Protein AF-A0A370TU52-F1 (afdb_monomer)

Mean predicted aligned error: 10.93 Å

Secondary structure (DSSP, 8-state):
-HHHHHHHHT-SS---HHHHHHHHHHHHHHHHHHHHHHHHH-GGG--HHHHHHHHHHHHHHHHHHHHHHHHHHTT--TT-HHHHHH-TTTTTSS-HHHHHHHHHHHHHHHHHHHHHHHHHHHHHHHHHHHHHT--S------------

Foldseek 3Di:
DVLLVVLVVQFDPDADVLSVLLVVLVVLLVVLVVLVVVCVVDVVSCPLVVNLVSLVVSLVSLVVSLVSLCVQLVPDQLVDVVVQCVRPNQVRGPRSSSSSVSSVVSSVVSVVSNVVSVVVNVVSVVVVVCVVVPPDDPPPDDDDDDDD

pLDDT: mean 76.57, std 12.9, range [44.34, 92.62]

Solvent-accessible surface area (backbone atoms only — not comparable to full-atom values): 8336 Å² total; per-residue (Å²): 120,67,54,62,54,50,50,60,69,50,49,80,55,79,85,54,69,71,58,56,50,39,48,51,36,49,54,50,41,51,54,45,49,55,50,54,54,48,29,72,78,35,70,92,70,52,50,67,70,60,52,40,51,44,32,49,51,39,26,54,40,25,44,54,37,25,50,54,46,46,70,75,56,66,86,61,71,57,81,45,64,70,58,32,62,75,32,82,84,25,52,27,34,95,54,28,48,61,45,41,50,42,52,52,51,49,33,54,52,28,50,53,50,23,54,51,27,51,52,50,36,50,52,43,53,52,52,52,51,50,53,74,77,45,89,68,68,97,65,77,83,75,86,79,84,78,90,128

Nearest PDB structures (foldseek):
  9had-assembly1_A  TM=4.637E-01  e=6.213E+00  Dermatophagoides farinae

Structure (mmCIF, N/CA/C/O backbone):
data_AF-A0A370TU52-F1
#
_entry.id   AF-A0A370TU52-F1
#
loop_
_atom_site.group_PDB
_atom_site.id
_atom_site.type_symbol
_atom_site.label_atom_id
_atom_site.label_alt_id
_atom_site.label_comp_id
_atom_site.label_asym_id
_atom_site.label_entity_id
_atom_site.label_seq_id
_atom_site.pdbx_PDB_ins_code
_atom_site.Cartn_x
_atom_site.Cartn_y
_atom_site.Cartn_z
_atom_site.occupancy
_atom_site.B_iso_or_equiv
_atom_site.auth_seq_id
_atom_site.auth_comp_id
_atom_site.auth_asym_id
_atom_site.auth_atom_id
_atom_site.pdbx_PDB_model_num
ATOM 1 N N . MET A 1 1 ? 8.821 2.831 4.107 1.00 61.06 1 MET A N 1
ATOM 2 C CA . MET A 1 1 ? 8.754 2.668 2.636 1.00 61.06 1 MET A CA 1
ATOM 3 C C . MET A 1 1 ? 9.633 3.694 1.903 1.00 61.06 1 MET A C 1
ATOM 5 O O . MET A 1 1 ? 9.201 4.277 0.921 1.00 61.06 1 MET A O 1
ATOM 9 N N . ALA A 1 2 ? 10.884 3.907 2.334 1.00 72.69 2 ALA A N 1
ATOM 10 C CA . ALA A 1 2 ? 11.807 4.801 1.617 1.00 72.69 2 ALA A CA 1
ATOM 11 C C . ALA A 1 2 ? 12.309 4.179 0.298 1.00 72.69 2 ALA A C 1
ATOM 13 O O . ALA A 1 2 ? 12.560 4.887 -0.671 1.00 72.69 2 ALA A O 1
ATOM 14 N N . LEU A 1 3 ? 12.365 2.842 0.236 1.00 75.00 3 LEU A N 1
ATOM 15 C CA . LEU A 1 3 ? 12.833 2.103 -0.937 1.00 75.00 3 LEU A CA 1
ATOM 16 C C . LEU A 1 3 ? 11.949 2.323 -2.173 1.00 75.00 3 LEU A C 1
ATOM 18 O O . LEU A 1 3 ? 12.474 2.497 -3.261 1.00 75.00 3 LEU A O 1
ATOM 22 N N . VAL A 1 4 ? 10.619 2.390 -2.024 1.00 77.00 4 VAL A N 1
ATOM 23 C CA . VAL A 1 4 ? 9.702 2.629 -3.160 1.00 77.00 4 VAL A CA 1
ATOM 24 C C . VAL A 1 4 ? 9.900 4.034 -3.749 1.00 77.00 4 VAL A C 1
ATOM 26 O O . VAL A 1 4 ? 9.833 4.209 -4.962 1.00 77.00 4 VAL A O 1
ATOM 29 N N . GLY A 1 5 ? 10.203 5.025 -2.903 1.00 72.00 5 GLY A N 1
ATOM 30 C CA . GLY A 1 5 ? 10.557 6.377 -3.344 1.00 72.00 5 GLY A CA 1
ATOM 31 C C . GLY A 1 5 ? 11.915 6.431 -4.048 1.00 72.00 5 GLY A C 1
ATOM 32 O O . GLY A 1 5 ? 12.037 7.094 -5.073 1.00 72.00 5 GLY A O 1
ATOM 33 N N . ASN A 1 6 ? 12.903 5.678 -3.554 1.00 79.12 6 ASN A N 1
ATOM 34 C CA . ASN A 1 6 ? 14.220 5.575 -4.186 1.00 79.12 6 ASN A CA 1
ATOM 35 C C . ASN A 1 6 ? 14.140 4.917 -5.572 1.00 79.12 6 ASN A C 1
ATOM 37 O O . ASN A 1 6 ? 14.722 5.403 -6.537 1.00 79.12 6 ASN A O 1
ATOM 41 N N . VAL A 1 7 ? 13.316 3.873 -5.687 1.00 74.94 7 VAL A N 1
ATOM 42 C CA . VAL A 1 7 ? 12.958 3.246 -6.960 1.00 74.94 7 VAL A CA 1
ATOM 43 C C . VAL A 1 7 ? 12.373 4.312 -7.899 1.00 74.94 7 VAL A C 1
ATOM 45 O O . VAL A 1 7 ? 12.869 4.493 -8.998 1.00 74.94 7 VAL A O 1
ATOM 48 N N . ILE A 1 8 ? 11.392 5.112 -7.488 1.00 74.88 8 ILE A N 1
ATOM 49 C CA . ILE A 1 8 ? 10.828 6.164 -8.359 1.00 74.88 8 ILE A CA 1
ATOM 50 C C . ILE A 1 8 ? 11.856 7.229 -8.780 1.00 74.88 8 ILE A C 1
ATOM 52 O O . ILE A 1 8 ? 11.796 7.682 -9.922 1.00 74.88 8 ILE A O 1
ATOM 56 N N . ALA A 1 9 ? 12.786 7.602 -7.898 1.00 75.88 9 ALA A N 1
ATOM 57 C CA . ALA A 1 9 ? 13.838 8.579 -8.190 1.00 75.88 9 ALA A CA 1
ATOM 58 C C . ALA A 1 9 ? 14.870 8.057 -9.205 1.00 75.88 9 ALA A C 1
ATOM 60 O O . ALA A 1 9 ? 15.294 8.801 -10.084 1.00 75.88 9 ALA A O 1
ATOM 61 N N . ASP A 1 10 ? 15.204 6.765 -9.149 1.00 71.88 10 ASP A N 1
ATOM 62 C CA . ASP A 1 10 ? 16.119 6.106 -10.091 1.00 71.88 10 ASP A CA 1
ATOM 63 C C . ASP A 1 10 ? 15.453 5.818 -11.464 1.00 71.88 10 ASP A C 1
ATOM 65 O O . ASP A 1 10 ? 15.959 4.995 -12.236 1.00 71.88 10 ASP A O 1
ATOM 69 N N . ALA A 1 11 ? 14.264 6.374 -11.764 1.00 70.44 11 ALA A N 1
ATOM 70 C CA . ALA A 1 11 ? 13.468 6.055 -12.958 1.00 70.44 11 ALA A CA 1
ATOM 71 C C . ALA A 1 11 ? 13.709 7.013 -14.120 1.00 70.44 11 ALA A C 1
ATOM 73 O O . ALA A 1 11 ? 13.423 8.200 -14.021 1.00 70.44 11 ALA A O 1
ATOM 74 N N . PHE A 1 12 ? 14.168 6.467 -15.249 1.00 61.78 12 PHE A N 1
ATOM 75 C CA . PHE A 1 12 ? 14.479 7.253 -16.448 1.00 61.78 12 PHE A CA 1
ATOM 76 C C . PHE A 1 12 ? 13.392 7.157 -17.533 1.00 61.78 12 PHE A C 1
ATOM 78 O O . PHE A 1 12 ? 13.177 8.093 -18.295 1.00 61.78 12 PHE A O 1
ATOM 85 N N . SER A 1 13 ? 12.662 6.040 -17.580 1.00 56.47 13 SER A N 1
ATOM 86 C CA . SER A 1 13 ? 11.549 5.796 -18.504 1.00 56.47 13 SER A CA 1
ATOM 87 C C . SER A 1 13 ? 10.306 5.473 -17.686 1.00 56.47 13 SER A C 1
ATOM 89 O O . SER A 1 13 ? 10.208 4.346 -17.219 1.00 56.47 13 SER A O 1
ATOM 91 N N . GLY A 1 14 ? 9.412 6.458 -17.513 1.00 58.34 14 GLY A N 1
ATOM 92 C CA . GLY A 1 14 ? 8.025 6.354 -17.019 1.00 58.34 14 GLY A CA 1
ATOM 93 C C . GLY A 1 14 ? 7.700 5.253 -15.994 1.00 58.34 14 GLY A C 1
ATOM 94 O O . GLY A 1 14 ? 7.762 4.065 -16.286 1.00 58.34 14 GLY A O 1
ATOM 95 N N . ASN A 1 15 ? 7.229 5.618 -14.799 1.00 66.06 15 ASN A N 1
ATOM 96 C CA . ASN A 1 15 ? 6.938 4.609 -13.779 1.00 66.06 15 ASN A CA 1
ATOM 97 C C . ASN A 1 15 ? 5.684 3.770 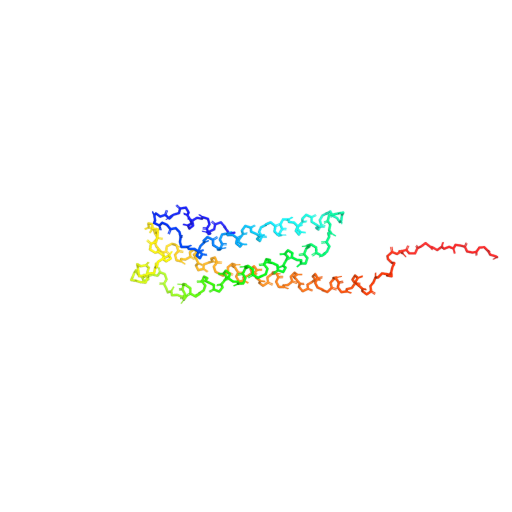-14.101 1.00 66.06 15 ASN A C 1
ATOM 99 O O . ASN A 1 15 ? 4.611 4.338 -14.332 1.00 66.06 15 ASN A O 1
ATOM 103 N N . PRO A 1 16 ? 5.769 2.425 -14.059 1.00 73.50 16 PRO A N 1
ATOM 104 C CA . PRO A 1 16 ? 4.610 1.562 -14.237 1.00 73.50 16 PRO A CA 1
ATOM 105 C C . PRO A 1 16 ? 3.559 1.836 -13.154 1.00 73.50 16 PRO A C 1
ATOM 107 O O . PRO A 1 16 ? 3.887 2.037 -11.983 1.00 73.50 16 PRO A O 1
ATOM 110 N N . ALA A 1 17 ? 2.279 1.774 -13.533 1.00 78.94 17 ALA A N 1
ATOM 111 C CA . ALA A 1 17 ? 1.147 2.073 -12.649 1.00 78.94 17 ALA A CA 1
ATOM 112 C C . ALA A 1 17 ? 1.164 1.272 -11.330 1.00 78.94 17 ALA A C 1
ATOM 114 O O . ALA A 1 17 ? 0.725 1.767 -10.296 1.00 78.94 17 ALA A O 1
ATOM 115 N N . SER A 1 18 ? 1.735 0.063 -11.345 1.00 82.00 18 SER A N 1
ATOM 116 C CA . SER A 1 18 ? 1.936 -0.769 -10.154 1.00 82.00 18 SER A CA 1
ATOM 117 C C . SER A 1 18 ? 2.816 -0.102 -9.087 1.00 82.00 18 SER A C 1
ATOM 119 O O . SER A 1 18 ? 2.513 -0.212 -7.903 1.00 82.00 18 SER A O 1
ATOM 121 N N . ILE A 1 19 ? 3.877 0.611 -9.487 1.00 81.44 19 ILE A N 1
ATOM 122 C CA . ILE A 1 19 ? 4.773 1.316 -8.555 1.00 81.44 19 ILE A CA 1
ATOM 123 C C . ILE A 1 19 ? 4.075 2.556 -7.982 1.00 81.44 19 ILE A C 1
ATOM 125 O O . ILE A 1 19 ? 4.170 2.816 -6.784 1.00 81.44 19 ILE A O 1
ATOM 129 N N . ASN A 1 20 ? 3.303 3.276 -8.802 1.00 85.19 20 ASN A N 1
ATOM 130 C CA . ASN A 1 20 ? 2.522 4.426 -8.334 1.00 85.19 20 ASN A CA 1
ATOM 131 C C . ASN A 1 20 ? 1.457 4.003 -7.311 1.00 85.19 20 ASN A C 1
ATOM 133 O O . ASN A 1 20 ? 1.286 4.662 -6.286 1.00 85.19 20 ASN A O 1
ATOM 137 N N . TYR A 1 21 ? 0.790 2.869 -7.546 1.00 87.19 21 TYR A N 1
ATOM 138 C CA . TYR A 1 21 ? -0.159 2.302 -6.589 1.00 87.19 21 TYR A CA 1
ATOM 139 C C . TYR A 1 21 ? 0.517 1.891 -5.272 1.00 87.19 21 TYR A C 1
ATOM 141 O O . TYR A 1 21 ? 0.015 2.193 -4.192 1.00 87.19 21 TYR A O 1
ATOM 149 N N . ALA A 1 22 ? 1.695 1.268 -5.352 1.00 85.81 22 ALA A N 1
ATOM 150 C CA . ALA A 1 22 ? 2.488 0.910 -4.180 1.00 85.81 22 ALA A CA 1
ATOM 151 C C . ALA A 1 22 ? 2.909 2.129 -3.349 1.00 85.81 22 ALA A C 1
ATOM 153 O O . ALA A 1 22 ? 2.888 2.076 -2.114 1.00 85.81 22 ALA A O 1
ATOM 154 N N . LEU A 1 23 ? 3.258 3.240 -4.005 1.00 85.69 23 LEU A N 1
ATOM 155 C CA . LEU A 1 23 ? 3.565 4.490 -3.317 1.00 85.69 23 LEU A CA 1
ATOM 156 C C . LEU A 1 23 ? 2.314 5.081 -2.649 1.00 85.69 23 LEU A C 1
ATOM 158 O O . LEU A 1 23 ? 2.383 5.453 -1.480 1.00 85.69 23 LEU A O 1
ATOM 162 N N . PHE A 1 24 ? 1.166 5.088 -3.332 1.00 89.31 24 PHE A N 1
ATOM 163 C CA . PHE A 1 24 ? -0.108 5.510 -2.740 1.00 89.31 24 PHE A CA 1
ATOM 164 C C . PHE A 1 24 ? -0.454 4.697 -1.482 1.00 89.31 24 PHE A C 1
ATOM 166 O O . PHE A 1 24 ? -0.681 5.279 -0.421 1.00 89.31 24 PHE A O 1
ATOM 173 N N . ALA A 1 25 ? -0.411 3.363 -1.567 1.00 89.06 25 ALA A N 1
ATOM 174 C CA . ALA A 1 25 ? -0.679 2.483 -0.428 1.00 89.06 25 ALA A CA 1
ATOM 175 C C . ALA A 1 25 ? 0.302 2.736 0.733 1.00 89.06 25 ALA A C 1
ATOM 177 O O . ALA A 1 25 ? -0.091 2.758 1.899 1.00 89.06 25 ALA A O 1
ATOM 178 N N . SER A 1 26 ? 1.574 2.999 0.413 1.00 87.69 26 SER A N 1
ATOM 179 C CA . SER A 1 26 ? 2.600 3.341 1.404 1.00 87.69 26 SER A CA 1
ATOM 180 C C . SER A 1 26 ? 2.305 4.662 2.116 1.00 87.69 26 SER A C 1
ATOM 182 O O . SER A 1 26 ? 2.382 4.724 3.341 1.00 87.69 26 SER A O 1
ATOM 184 N N . VAL A 1 27 ? 1.955 5.719 1.382 1.00 89.31 27 VAL A N 1
ATOM 185 C CA . VAL A 1 27 ? 1.630 7.027 1.977 1.00 89.31 27 VAL A CA 1
ATOM 186 C C . VAL A 1 27 ? 0.360 6.936 2.820 1.00 89.31 27 VAL A C 1
ATOM 188 O O . VAL A 1 27 ? 0.334 7.444 3.939 1.00 89.31 27 VAL A O 1
ATOM 191 N N . PHE A 1 28 ? -0.658 6.219 2.338 1.00 89.06 28 PHE A N 1
ATOM 192 C CA . PHE A 1 28 ? -1.884 5.990 3.099 1.00 89.06 28 PHE A CA 1
ATOM 193 C C . PHE A 1 28 ? -1.606 5.261 4.419 1.00 89.06 28 PHE A C 1
ATOM 195 O O . PHE A 1 28 ? -2.090 5.684 5.465 1.00 89.06 28 PHE A O 1
ATOM 202 N N . SER A 1 29 ? -0.760 4.223 4.397 1.00 87.31 29 SER A N 1
ATOM 203 C CA . SER A 1 29 ? -0.369 3.506 5.617 1.00 87.31 29 SER A CA 1
ATOM 204 C C . SER A 1 29 ? 0.350 4.406 6.631 1.00 87.31 29 SER A C 1
ATOM 206 O O . SER A 1 29 ? 0.093 4.329 7.827 1.00 87.31 29 SER A O 1
ATOM 208 N N . TRP A 1 30 ? 1.188 5.337 6.168 1.00 88.94 30 TRP A N 1
ATOM 209 C CA . TRP A 1 30 ? 1.818 6.327 7.043 1.00 88.94 30 TRP A CA 1
ATOM 210 C C . TRP A 1 30 ? 0.806 7.254 7.709 1.00 88.94 30 TRP A C 1
ATOM 212 O O . TRP A 1 30 ? 0.905 7.495 8.909 1.00 88.94 30 TRP A O 1
ATOM 222 N N . ILE A 1 31 ? -0.175 7.746 6.952 1.00 89.06 31 ILE A N 1
ATOM 223 C CA . ILE A 1 31 ? -1.250 8.580 7.500 1.00 89.06 31 ILE A CA 1
ATOM 224 C C . ILE A 1 31 ? -2.051 7.782 8.536 1.00 89.06 31 ILE A C 1
ATOM 226 O O . ILE A 1 31 ? -2.302 8.289 9.627 1.00 89.06 31 ILE A O 1
ATOM 230 N N . ALA A 1 32 ? -2.382 6.523 8.231 1.00 87.06 32 ALA A N 1
ATOM 231 C CA . ALA A 1 32 ? -3.090 5.636 9.148 1.00 87.06 32 ALA A CA 1
ATOM 232 C C . ALA A 1 32 ? -2.310 5.388 10.448 1.00 87.06 32 ALA A C 1
ATOM 234 O O . ALA A 1 32 ? -2.867 5.528 11.534 1.00 87.06 32 ALA A O 1
ATOM 235 N N . LEU A 1 33 ? -1.005 5.113 10.353 1.00 85.12 33 LEU A N 1
ATOM 236 C CA . LEU A 1 33 ? -0.140 4.904 11.518 1.00 85.12 33 LEU A CA 1
ATOM 237 C C . LEU A 1 33 ? 0.018 6.164 12.368 1.00 85.12 33 LEU A C 1
ATOM 239 O O . LEU A 1 33 ? -0.048 6.078 13.589 1.00 85.12 33 LEU A O 1
ATOM 243 N N . LEU A 1 34 ? 0.221 7.330 11.748 1.00 87.00 34 LEU A N 1
ATOM 244 C CA . LEU A 1 34 ? 0.340 8.595 12.478 1.00 87.00 34 LEU A CA 1
ATOM 245 C C . LEU A 1 34 ? -0.969 8.959 13.183 1.00 87.00 34 LEU A C 1
ATOM 247 O O . LEU A 1 34 ? -0.938 9.440 14.315 1.00 87.00 34 LEU A O 1
ATOM 251 N N . TYR A 1 35 ? -2.109 8.692 12.540 1.00 84.19 35 TYR A N 1
ATOM 252 C CA . TYR A 1 35 ? -3.418 8.890 13.150 1.00 84.19 35 TYR A CA 1
ATOM 253 C C . TYR A 1 35 ? -3.648 7.929 14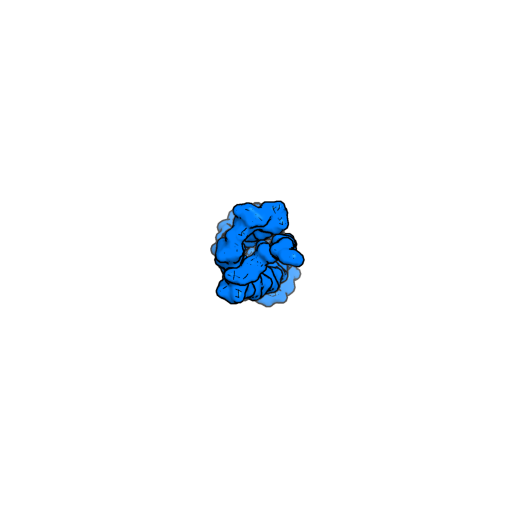.324 1.00 84.19 35 TYR A C 1
ATOM 255 O O . TYR A 1 35 ? -4.002 8.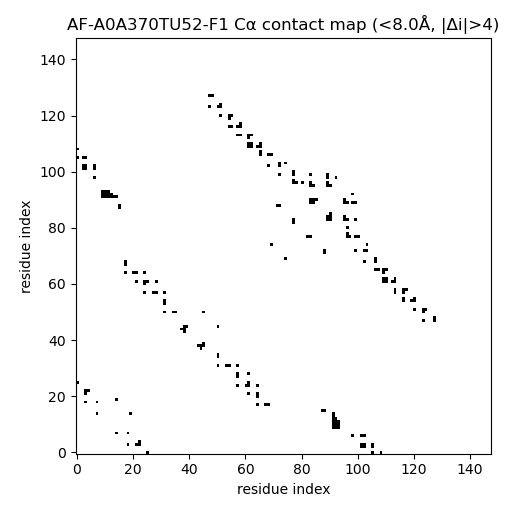381 15.411 1.00 84.19 35 TYR A O 1
ATOM 263 N N . GLY A 1 36 ? -3.375 6.632 14.143 1.00 81.94 36 GLY A N 1
ATOM 264 C CA . GLY A 1 36 ? -3.478 5.636 15.213 1.00 81.94 36 GLY A CA 1
ATOM 265 C C . GLY A 1 36 ? -2.552 5.941 16.395 1.00 81.94 36 GLY A C 1
ATOM 266 O O . GLY A 1 36 ? -2.972 5.875 17.549 1.00 81.94 36 GLY A O 1
ATOM 267 N N . LEU A 1 37 ? -1.316 6.371 16.122 1.00 82.81 37 LEU A N 1
ATOM 268 C CA . LEU A 1 37 ? -0.366 6.791 17.151 1.00 82.81 37 LEU A CA 1
ATOM 269 C C . LEU A 1 37 ? -0.866 8.030 17.907 1.00 82.81 37 LEU A C 1
ATOM 271 O O . LEU A 1 37 ? -0.819 8.057 19.132 1.00 82.81 37 LEU A O 1
ATOM 275 N N . GLY A 1 38 ? -1.377 9.041 17.199 1.00 81.75 38 GLY A N 1
ATOM 276 C CA . GLY A 1 38 ? -1.950 10.238 17.819 1.00 81.75 38 GLY A CA 1
ATOM 277 C C . GLY A 1 38 ? -3.176 9.930 18.683 1.00 81.75 38 GLY A C 1
ATOM 278 O O . GLY A 1 38 ? -3.293 10.455 19.792 1.00 81.75 38 GLY A O 1
ATOM 279 N N . ALA A 1 39 ? -4.045 9.029 18.220 1.00 80.12 39 ALA A N 1
ATOM 280 C CA . ALA A 1 39 ? -5.205 8.563 18.976 1.00 80.12 39 ALA A CA 1
ATOM 281 C C . ALA A 1 39 ? -4.809 7.828 20.269 1.00 80.12 39 ALA A C 1
ATOM 283 O O . ALA A 1 39 ? -5.527 7.923 21.261 1.00 80.12 39 ALA A O 1
ATOM 284 N N . ALA A 1 40 ? -3.649 7.160 20.293 1.00 75.50 40 ALA A N 1
ATOM 285 C CA . ALA A 1 40 ? -3.134 6.501 21.494 1.00 75.50 40 ALA A CA 1
ATOM 286 C C . ALA A 1 40 ? -2.687 7.487 22.592 1.00 75.50 40 ALA A C 1
ATOM 288 O O . ALA A 1 40 ? -2.752 7.153 23.772 1.00 75.50 40 ALA A O 1
ATOM 289 N N . PHE A 1 41 ? -2.242 8.696 22.228 1.00 78.12 41 PHE A N 1
ATOM 290 C CA . PHE A 1 41 ? -1.826 9.724 23.195 1.00 78.12 41 PHE A CA 1
ATOM 291 C C . PHE A 1 41 ? -2.949 10.693 23.576 1.00 78.12 41 PHE A C 1
ATOM 293 O O . PHE A 1 41 ? -2.901 11.294 24.650 1.00 78.12 41 PHE A O 1
ATOM 300 N N . VAL A 1 42 ? -3.949 10.871 22.708 1.00 76.56 42 VAL A N 1
ATOM 301 C CA . VAL A 1 42 ? -5.041 11.828 22.908 1.00 76.56 42 VAL A CA 1
ATOM 302 C C . VAL A 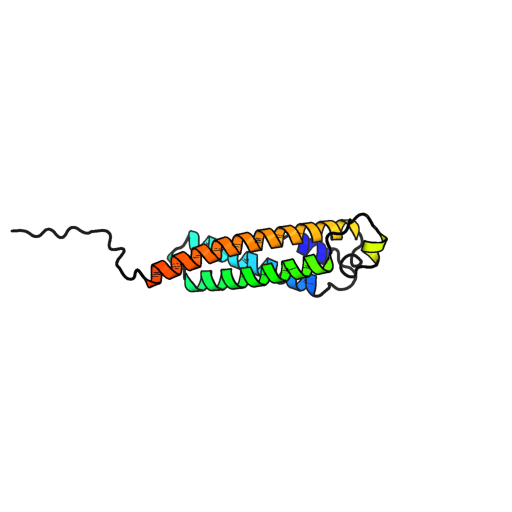1 42 ? -6.386 11.124 22.734 1.00 76.56 42 VAL A C 1
ATOM 304 O O . VAL A 1 42 ? -6.950 11.091 21.640 1.00 76.56 42 VAL A O 1
ATOM 307 N N . GLU A 1 43 ? -6.953 10.634 23.842 1.00 65.75 43 GLU A N 1
ATOM 308 C CA . GLU A 1 43 ? -8.265 9.959 23.854 1.00 65.75 43 GLU A CA 1
ATOM 309 C C . GLU A 1 43 ? -9.407 10.842 23.308 1.00 65.75 43 GLU A C 1
ATOM 311 O O . GLU A 1 43 ? -10.395 10.332 22.791 1.00 65.75 43 GLU A O 1
ATOM 316 N N . SER A 1 44 ? -9.259 12.172 23.348 1.00 61.09 44 SER A N 1
ATOM 317 C CA . SER A 1 44 ? -10.247 13.132 22.823 1.00 61.09 44 SER A CA 1
ATOM 318 C C . SER A 1 44 ? -10.428 13.067 21.294 1.00 61.09 44 SER A C 1
ATOM 320 O O . SER A 1 44 ? -11.457 13.485 20.768 1.00 61.09 44 SER A O 1
ATOM 322 N N . ILE A 1 45 ? -9.440 12.534 20.564 1.00 61.78 45 ILE A N 1
ATOM 323 C CA . ILE A 1 45 ? -9.456 12.420 19.091 1.00 61.78 45 ILE A CA 1
ATOM 324 C C . ILE A 1 45 ? -9.766 10.975 18.654 1.00 61.78 45 ILE A C 1
ATOM 326 O O . ILE A 1 45 ? -9.975 10.708 17.468 1.00 61.78 45 ILE A O 1
ATOM 330 N N . ALA A 1 46 ? -9.832 10.035 19.603 1.00 63.59 46 ALA A N 1
ATOM 331 C CA . ALA A 1 46 ? -10.009 8.614 19.345 1.00 63.59 46 ALA A CA 1
ATOM 332 C C . ALA A 1 46 ? -11.467 8.296 18.975 1.00 63.59 46 ALA A C 1
ATOM 334 O O . ALA A 1 46 ? -12.260 7.841 19.798 1.00 63.59 46 ALA A O 1
ATOM 335 N N . PHE A 1 47 ? -11.832 8.534 17.713 1.00 71.88 47 PHE A N 1
ATOM 336 C CA . PHE A 1 47 ? -13.090 8.054 17.146 1.00 71.88 47 PHE A CA 1
ATOM 337 C C . PHE A 1 47 ? -12.914 6.599 16.680 1.00 71.88 47 PHE A C 1
ATOM 339 O O . PHE A 1 47 ? -12.361 6.376 15.600 1.00 71.88 47 PHE A O 1
ATOM 346 N N . PRO A 1 48 ? -13.411 5.593 17.427 1.00 71.19 48 PRO A N 1
ATOM 347 C CA . PRO A 1 48 ? -13.118 4.180 17.159 1.00 71.19 48 PRO A CA 1
ATOM 348 C C . PRO A 1 48 ? -13.621 3.708 15.789 1.00 71.19 48 PRO A C 1
ATOM 350 O O . PRO A 1 48 ? -13.003 2.870 15.146 1.00 71.19 48 PRO A O 1
ATOM 353 N N . ILE A 1 49 ? -14.720 4.285 15.298 1.00 78.81 49 ILE A N 1
ATOM 354 C CA . ILE A 1 49 ? -15.251 3.996 13.959 1.00 78.81 49 ILE A CA 1
ATOM 355 C C . ILE A 1 49 ? -14.311 4.512 12.862 1.00 78.81 49 ILE A C 1
ATOM 357 O O . ILE A 1 49 ? -14.175 3.870 11.824 1.00 78.81 49 ILE A O 1
ATOM 361 N N . LEU A 1 50 ? -13.656 5.658 13.079 1.00 81.31 50 LEU A N 1
ATOM 362 C CA . LEU A 1 50 ? -12.754 6.239 12.089 1.00 81.31 50 LEU A CA 1
ATOM 363 C C . LEU A 1 50 ? -11.437 5.460 12.020 1.00 81.31 50 LEU A C 1
ATOM 365 O O . LEU A 1 50 ? -10.982 5.189 10.913 1.00 81.31 50 LEU A O 1
ATOM 369 N N . LEU A 1 51 ? -10.888 5.029 13.166 1.00 81.88 51 LEU A N 1
ATOM 370 C CA . LEU A 1 51 ? -9.749 4.100 13.200 1.00 81.88 51 LEU A CA 1
ATOM 371 C C . LEU A 1 51 ? -10.079 2.783 12.485 1.00 81.88 51 LEU A C 1
ATOM 373 O O . LEU A 1 51 ? -9.353 2.406 11.571 1.00 81.88 51 LEU A O 1
ATOM 377 N N . LEU A 1 52 ? -11.228 2.169 12.791 1.00 83.81 52 LEU A N 1
ATOM 378 C CA . LEU A 1 52 ? -11.648 0.909 12.170 1.00 83.81 52 LEU A CA 1
ATOM 379 C C . LEU A 1 52 ? -11.730 1.002 10.636 1.00 83.81 52 LEU A C 1
ATOM 381 O O . LEU A 1 52 ? -11.300 0.093 9.923 1.00 83.81 52 LEU A O 1
ATOM 385 N N . VAL A 1 53 ? -12.302 2.091 10.110 1.00 87.56 53 VAL A N 1
ATOM 386 C CA . VAL A 1 53 ? -12.400 2.318 8.658 1.00 87.56 53 VAL A CA 1
ATOM 387 C C . VAL A 1 53 ? -11.021 2.568 8.050 1.00 87.56 53 VAL A C 1
ATOM 389 O O . VAL A 1 53 ? -10.731 2.053 6.969 1.00 87.56 53 VAL A O 1
ATOM 392 N N . LEU A 1 54 ? -10.168 3.332 8.735 1.00 88.12 54 LEU A N 1
ATOM 393 C CA . LEU A 1 54 ? -8.821 3.659 8.273 1.00 88.12 54 LEU A CA 1
ATOM 394 C C . LEU A 1 54 ? -7.927 2.412 8.217 1.00 88.12 54 LEU A C 1
ATOM 396 O O . LEU A 1 54 ? -7.269 2.188 7.200 1.00 88.12 54 LEU A O 1
ATOM 400 N N . ASP A 1 55 ? -7.982 1.563 9.243 1.00 87.25 55 ASP A N 1
ATOM 401 C CA . ASP A 1 55 ? -7.278 0.279 9.294 1.00 87.25 55 ASP A CA 1
ATOM 402 C C . ASP A 1 55 ? -7.832 -0.720 8.276 1.00 87.25 55 ASP A C 1
ATOM 404 O O . ASP A 1 55 ? -7.061 -1.393 7.589 1.00 87.25 55 ASP A O 1
ATOM 408 N N . GLY A 1 56 ? -9.155 -0.772 8.089 1.00 87.75 56 GLY A N 1
ATOM 409 C CA . GLY A 1 56 ? -9.779 -1.598 7.052 1.00 87.75 56 GLY A CA 1
ATOM 410 C C . GLY A 1 56 ? -9.353 -1.194 5.634 1.00 87.75 56 GLY A C 1
ATOM 411 O O . GLY A 1 56 ? -8.993 -2.046 4.818 1.00 87.75 56 GLY A O 1
ATOM 412 N N . LEU A 1 57 ? -9.329 0.109 5.336 1.00 91.00 57 LEU A N 1
ATOM 413 C CA . LEU A 1 57 ? -8.837 0.635 4.056 1.00 91.00 57 LEU A CA 1
ATOM 414 C C . LEU A 1 57 ? -7.339 0.361 3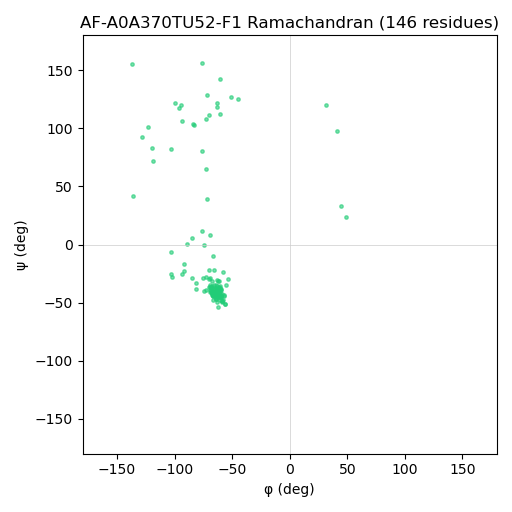.873 1.00 91.00 57 LEU A C 1
ATOM 416 O O . LEU A 1 57 ? -6.924 -0.093 2.802 1.00 91.00 57 LEU A O 1
ATOM 420 N N . ALA A 1 58 ? -6.530 0.580 4.915 1.00 90.69 58 ALA A N 1
ATOM 421 C CA . ALA A 1 58 ? -5.092 0.322 4.878 1.00 90.69 58 ALA A CA 1
ATOM 422 C C . ALA A 1 58 ? -4.795 -1.168 4.649 1.00 90.69 58 ALA A C 1
ATOM 424 O O . ALA A 1 58 ? -3.920 -1.505 3.844 1.00 90.69 58 ALA A O 1
ATOM 425 N N . MET A 1 59 ? -5.569 -2.063 5.268 1.00 90.94 59 MET A N 1
ATOM 426 C CA . MET A 1 59 ? -5.500 -3.505 5.038 1.00 90.94 59 MET A CA 1
ATOM 427 C C . MET A 1 59 ? -5.764 -3.852 3.563 1.00 90.94 59 MET A C 1
ATOM 429 O O . MET A 1 59 ? -4.970 -4.566 2.949 1.00 90.94 59 MET A O 1
ATOM 433 N N . ILE A 1 60 ? -6.830 -3.321 2.954 1.00 92.62 60 ILE A N 1
ATOM 434 C CA . ILE A 1 60 ? -7.181 -3.623 1.553 1.00 92.62 60 ILE A CA 1
ATOM 435 C C . ILE A 1 60 ? -6.112 -3.093 0.582 1.00 92.62 60 ILE A C 1
ATOM 437 O O . ILE A 1 60 ? -5.705 -3.795 -0.352 1.00 92.62 60 ILE A O 1
ATOM 441 N N . PHE A 1 61 ? -5.624 -1.869 0.795 1.00 91.62 61 PHE A N 1
ATOM 442 C CA . PHE A 1 61 ? -4.618 -1.257 -0.080 1.00 91.62 61 PHE A CA 1
ATOM 443 C C . PHE A 1 61 ? -3.249 -1.938 0.027 1.00 91.62 61 PHE A C 1
ATOM 445 O O . PHE A 1 61 ? -2.588 -2.173 -0.988 1.00 91.62 61 PHE A O 1
ATOM 452 N N . THR A 1 62 ? -2.822 -2.307 1.236 1.00 90.94 62 THR A N 1
ATOM 453 C CA . THR A 1 62 ? -1.558 -3.040 1.426 1.00 90.94 62 THR A CA 1
ATOM 454 C C . THR A 1 62 ? -1.629 -4.452 0.843 1.00 90.94 62 THR A C 1
ATOM 456 O O . THR A 1 62 ? -0.671 -4.881 0.195 1.00 90.94 62 THR A O 1
ATOM 459 N N . PHE A 1 63 ? -2.776 -5.132 0.963 1.00 92.62 63 PHE A N 1
ATOM 460 C CA . PHE A 1 63 ? -3.004 -6.461 0.386 1.00 92.62 63 PHE A CA 1
ATOM 461 C C . PHE A 1 63 ? -2.908 -6.465 -1.142 1.00 92.62 63 PHE A C 1
ATOM 463 O O . PHE A 1 63 ? -2.128 -7.209 -1.739 1.00 92.62 63 PHE A O 1
ATOM 470 N N . THR A 1 64 ? -3.680 -5.591 -1.786 1.00 92.38 64 THR A N 1
ATOM 471 C CA . THR A 1 64 ? -3.707 -5.468 -3.250 1.00 92.38 64 THR A CA 1
ATOM 472 C C . THR A 1 64 ? -2.345 -5.049 -3.798 1.00 92.38 64 THR A C 1
ATOM 474 O O . THR A 1 64 ? -1.876 -5.632 -4.776 1.00 92.38 64 THR A O 1
ATOM 477 N N . SER A 1 65 ? -1.653 -4.116 -3.134 1.00 89.25 65 SER A N 1
ATOM 478 C CA . SER A 1 65 ? -0.291 -3.733 -3.513 1.00 89.25 65 SER A CA 1
ATOM 479 C C . SER A 1 65 ? 0.688 -4.905 -3.390 1.00 89.25 65 SER A C 1
ATOM 481 O O . SER A 1 65 ? 1.501 -5.115 -4.291 1.00 89.25 65 SER A O 1
ATOM 483 N N . GLY A 1 66 ? 0.607 -5.689 -2.311 1.00 87.31 66 GLY A N 1
ATOM 484 C CA . GLY A 1 66 ? 1.443 -6.876 -2.110 1.00 87.31 66 GLY A CA 1
ATOM 485 C C . GLY A 1 66 ? 1.254 -7.923 -3.211 1.00 87.31 66 GLY A C 1
ATOM 486 O O . GLY A 1 66 ? 2.240 -8.417 -3.762 1.00 87.31 66 GLY A O 1
ATOM 487 N N . ILE A 1 67 ? 0.002 -8.205 -3.595 1.00 90.44 67 ILE A N 1
ATOM 488 C CA . ILE A 1 67 ? -0.322 -9.148 -4.679 1.00 90.44 67 ILE A CA 1
ATOM 489 C C . ILE A 1 67 ? 0.205 -8.646 -6.023 1.00 90.44 67 ILE A C 1
ATOM 491 O O . ILE A 1 67 ? 0.832 -9.408 -6.759 1.00 90.44 67 ILE A O 1
ATOM 495 N N . VAL A 1 68 ? -0.025 -7.371 -6.350 1.00 89.12 68 VAL A N 1
ATOM 496 C CA . VAL A 1 68 ? 0.410 -6.795 -7.630 1.00 89.12 68 VAL A CA 1
ATOM 497 C C . VAL A 1 68 ? 1.932 -6.841 -7.756 1.00 89.12 68 VAL A C 1
ATOM 499 O O . VAL A 1 68 ? 2.440 -7.228 -8.811 1.00 89.12 68 VAL A O 1
ATOM 502 N N . LEU A 1 69 ? 2.672 -6.500 -6.696 1.00 83.81 69 LEU A N 1
ATOM 503 C CA . LEU A 1 69 ? 4.134 -6.582 -6.717 1.00 83.81 69 LEU A CA 1
ATOM 504 C C . LEU A 1 69 ? 4.616 -8.034 -6.822 1.00 83.81 69 LEU A C 1
ATOM 506 O O . LEU A 1 69 ? 5.478 -8.327 -7.651 1.00 83.81 69 LEU A O 1
ATOM 510 N N . ALA A 1 70 ? 4.023 -8.956 -6.060 1.00 86.06 70 ALA A N 1
ATOM 511 C CA . ALA A 1 70 ? 4.372 -10.374 -6.124 1.00 86.06 70 ALA A CA 1
ATOM 512 C C . ALA A 1 70 ? 4.129 -10.969 -7.523 1.00 86.06 70 ALA A C 1
ATOM 514 O O . ALA A 1 70 ? 4.998 -11.658 -8.064 1.00 86.06 70 ALA A O 1
ATOM 515 N N . ALA A 1 71 ? 2.992 -10.644 -8.146 1.00 84.81 71 ALA A N 1
ATOM 516 C CA . ALA A 1 71 ? 2.637 -11.110 -9.485 1.00 84.81 71 ALA A CA 1
ATOM 517 C C . ALA A 1 71 ? 3.592 -10.582 -10.567 1.00 84.81 71 ALA A C 1
ATOM 519 O O . ALA A 1 71 ? 3.893 -11.293 -11.524 1.00 84.81 71 ALA A O 1
ATOM 520 N N . ARG A 1 72 ? 4.091 -9.348 -10.418 1.00 80.94 72 ARG A N 1
ATOM 521 C CA . ARG A 1 72 ? 5.004 -8.725 -11.389 1.00 80.94 72 ARG A CA 1
ATOM 522 C C . ARG A 1 7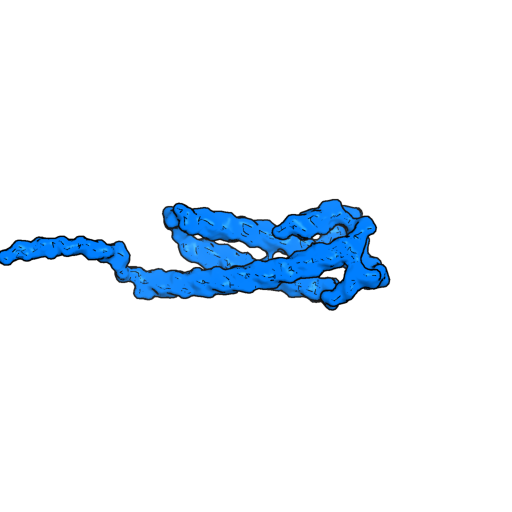2 ? 6.466 -9.153 -11.218 1.00 80.94 72 ARG A C 1
ATOM 524 O O . ARG A 1 72 ? 7.183 -9.218 -12.216 1.00 80.94 72 ARG A O 1
ATOM 531 N N . LEU A 1 73 ? 6.913 -9.423 -9.987 1.00 79.56 73 LEU A N 1
ATOM 532 C CA . LEU A 1 73 ? 8.307 -9.791 -9.693 1.00 79.56 73 LEU A CA 1
ATOM 533 C C . LEU A 1 73 ? 8.582 -11.300 -9.695 1.00 79.56 73 LEU A C 1
ATOM 535 O O . LEU A 1 73 ? 9.740 -11.696 -9.835 1.00 79.56 73 LEU A O 1
ATOM 539 N N . HIS A 1 74 ? 7.562 -12.138 -9.496 1.00 78.50 74 HIS A N 1
ATOM 540 C CA . HIS A 1 74 ? 7.645 -13.604 -9.553 1.00 78.50 74 HIS A CA 1
ATOM 541 C C . HIS A 1 74 ? 8.803 -14.241 -8.742 1.00 78.50 74 HIS A C 1
ATOM 543 O O . HIS A 1 74 ? 9.259 -15.334 -9.067 1.00 78.50 74 HIS A O 1
ATOM 549 N N . ALA A 1 75 ? 9.317 -13.544 -7.718 1.00 68.69 75 ALA A N 1
ATOM 550 C CA . ALA A 1 75 ? 10.441 -13.955 -6.863 1.00 68.69 75 ALA A CA 1
ATOM 551 C C . ALA A 1 75 ? 11.664 -14.542 -7.613 1.00 68.69 75 ALA A C 1
ATOM 553 O O . ALA A 1 75 ? 12.350 -15.434 -7.111 1.00 68.69 75 ALA A O 1
ATOM 554 N N . ARG A 1 76 ? 11.946 -14.060 -8.830 1.00 75.56 76 ARG A N 1
ATOM 555 C CA . ARG A 1 76 ? 13.092 -14.513 -9.636 1.00 75.56 76 ARG A CA 1
ATOM 556 C C . ARG A 1 76 ? 14.407 -13.918 -9.129 1.00 75.56 76 ARG A C 1
ATOM 558 O O . ARG A 1 76 ? 14.444 -12.845 -8.534 1.00 75.56 76 ARG A O 1
ATOM 565 N N . SER A 1 77 ? 15.515 -14.595 -9.426 1.00 76.31 77 SER A N 1
ATOM 566 C CA . SER A 1 77 ? 16.858 -14.130 -9.079 1.00 76.31 77 SER A CA 1
ATOM 567 C C . SER A 1 77 ? 17.206 -12.811 -9.779 1.00 76.31 77 SER A C 1
ATOM 569 O O . SER A 1 77 ? 17.348 -12.763 -11.001 1.00 76.31 77 SER A O 1
ATOM 571 N N . CYS A 1 78 ? 17.453 -11.763 -8.990 1.00 77.81 78 CYS A N 1
ATOM 572 C CA . CYS A 1 78 ? 17.890 -10.443 -9.460 1.00 77.81 78 CYS A CA 1
ATOM 573 C C . CYS A 1 78 ? 19.325 -10.403 -10.035 1.00 77.81 78 CYS A C 1
ATOM 575 O O . CYS A 1 78 ? 19.855 -9.322 -10.256 1.00 77.81 78 CYS A O 1
ATOM 577 N N . SER A 1 79 ? 19.986 -11.551 -10.229 1.00 76.00 79 SER A N 1
ATOM 578 C CA . SER A 1 79 ? 21.295 -11.659 -10.896 1.00 76.00 79 SER A CA 1
ATOM 579 C C . SER A 1 79 ? 21.183 -11.921 -12.401 1.00 76.00 79 SER A C 1
ATOM 581 O O . SER A 1 79 ? 22.150 -11.721 -13.136 1.00 76.00 79 SER A O 1
ATOM 583 N N . ASN A 1 80 ? 20.016 -12.362 -12.882 1.00 77.88 80 ASN A N 1
ATOM 584 C CA . ASN A 1 80 ? 19.824 -12.700 -14.286 1.00 77.88 80 ASN A CA 1
ATOM 585 C C . ASN A 1 80 ? 19.490 -11.443 -15.103 1.00 77.88 80 ASN A C 1
ATOM 587 O O . ASN A 1 80 ? 18.361 -10.955 -15.078 1.00 77.88 80 ASN A O 1
ATOM 591 N N . HIS A 1 81 ? 20.467 -10.938 -15.858 1.00 73.19 81 HIS A N 1
ATOM 592 C CA . HIS A 1 81 ? 20.302 -9.733 -16.676 1.00 73.19 81 HIS A CA 1
ATOM 593 C C . HIS A 1 81 ? 19.226 -9.878 -17.764 1.00 73.19 81 HIS A C 1
ATOM 595 O O . HIS A 1 81 ? 18.521 -8.913 -18.044 1.00 73.19 81 HIS A O 1
ATOM 601 N N . GLY A 1 82 ? 19.011 -11.080 -18.313 1.00 74.00 82 GLY A N 1
ATOM 602 C CA . GLY A 1 82 ? 17.932 -11.314 -19.281 1.00 74.00 82 GLY A CA 1
ATOM 603 C C . GLY A 1 82 ? 16.544 -11.088 -18.673 1.00 74.00 82 GLY A C 1
ATOM 604 O O . GLY A 1 82 ? 15.671 -10.484 -19.294 1.00 74.00 82 GLY A O 1
ATOM 605 N N . TYR A 1 83 ? 16.359 -11.487 -17.412 1.00 74.38 83 TYR A N 1
ATOM 606 C CA . TYR A 1 83 ? 15.131 -11.209 -16.668 1.00 74.38 83 TYR A CA 1
ATOM 607 C C . TYR A 1 83 ? 14.956 -9.708 -16.402 1.00 74.38 83 TYR A C 1
ATOM 609 O O . TYR A 1 83 ? 13.877 -9.167 -16.636 1.00 74.38 83 TYR A O 1
ATOM 617 N N . LEU A 1 84 ? 16.030 -9.031 -15.989 1.00 74.94 84 LEU A N 1
ATOM 618 C CA . LEU A 1 84 ? 16.009 -7.603 -15.668 1.00 74.94 84 LEU A CA 1
ATOM 619 C C . LEU A 1 84 ? 15.632 -6.722 -16.867 1.00 74.94 84 LEU A C 1
ATOM 621 O O . LEU A 1 84 ? 14.887 -5.757 -16.694 1.00 74.94 84 LEU A O 1
ATOM 625 N N . ILE A 1 85 ? 16.100 -7.085 -18.064 1.00 69.88 85 ILE A N 1
ATOM 626 C CA . ILE A 1 85 ? 15.835 -6.357 -19.314 1.00 69.88 85 ILE A CA 1
ATOM 627 C C . ILE A 1 85 ? 14.455 -6.722 -19.887 1.00 69.88 85 ILE A C 1
ATOM 629 O O . ILE A 1 85 ? 13.742 -5.857 -20.391 1.00 69.88 85 ILE A O 1
ATOM 633 N N . SER A 1 86 ? 14.033 -7.987 -19.794 1.00 73.44 86 SER A N 1
ATOM 634 C CA . SER A 1 86 ? 12.721 -8.413 -20.317 1.00 73.44 86 SER A CA 1
ATOM 635 C C . SER A 1 86 ? 11.528 -7.880 -19.513 1.00 73.44 86 SER A C 1
ATOM 637 O O . SER A 1 86 ? 10.415 -7.820 -20.034 1.00 73.44 86 SER A O 1
ATOM 639 N N . ASN A 1 87 ? 11.737 -7.495 -18.249 1.00 68.94 87 ASN A N 1
ATOM 640 C CA . ASN A 1 87 ? 10.659 -7.098 -17.355 1.00 68.94 87 ASN A CA 1
ATOM 641 C C . ASN A 1 87 ? 10.532 -5.565 -17.261 1.00 68.94 87 ASN A C 1
ATOM 643 O O . ASN A 1 87 ? 11.451 -4.861 -16.839 1.00 68.94 87 ASN A O 1
ATOM 647 N N . GLY A 1 88 ? 9.353 -5.041 -17.612 1.00 67.38 88 GLY A N 1
ATOM 648 C CA . GLY A 1 88 ? 9.075 -3.598 -17.660 1.00 67.38 88 GLY A CA 1
ATOM 649 C C . GLY A 1 88 ? 9.095 -2.887 -16.300 1.00 67.38 88 GLY A C 1
ATOM 650 O O . GLY A 1 88 ? 9.073 -1.662 -16.255 1.00 67.38 88 GLY A O 1
ATOM 651 N N . LEU A 1 89 ? 9.150 -3.629 -15.187 1.00 67.56 89 LEU A N 1
ATOM 652 C CA . LEU A 1 89 ? 9.318 -3.058 -13.843 1.00 67.56 89 LEU A CA 1
ATOM 653 C C . LEU A 1 89 ? 10.785 -2.803 -13.463 1.00 67.56 89 LEU A C 1
ATOM 655 O O . LEU A 1 89 ? 11.050 -1.914 -12.657 1.00 67.56 89 LEU A O 1
ATOM 659 N N . THR A 1 90 ? 11.726 -3.585 -13.999 1.00 69.19 90 THR A N 1
ATOM 660 C CA . THR A 1 90 ? 13.153 -3.537 -13.624 1.00 69.19 90 THR A CA 1
ATOM 661 C C . THR A 1 90 ? 14.020 -2.813 -14.648 1.00 69.19 90 THR A C 1
ATOM 663 O O . THR A 1 90 ? 15.038 -2.249 -14.265 1.00 69.19 90 THR A O 1
ATOM 666 N N . ASN A 1 91 ? 13.600 -2.762 -15.917 1.00 66.62 91 ASN A N 1
ATOM 667 C CA . ASN A 1 91 ? 14.327 -2.113 -17.020 1.00 66.62 91 ASN A CA 1
ATOM 668 C C . ASN A 1 91 ? 14.260 -0.560 -16.979 1.00 66.62 91 ASN A C 1
ATOM 670 O O . ASN A 1 91 ? 14.817 0.135 -17.816 1.00 66.62 91 ASN A O 1
ATOM 674 N N . GLY A 1 92 ? 13.578 0.027 -15.991 1.00 67.12 92 GLY A N 1
ATOM 675 C CA . GLY A 1 92 ? 13.373 1.478 -15.893 1.00 67.12 92 GLY A CA 1
ATOM 676 C C . GLY A 1 92 ? 14.497 2.283 -15.223 1.00 67.12 92 GLY A C 1
ATOM 677 O O . GLY A 1 92 ? 14.296 3.475 -14.994 1.00 67.12 92 GLY A O 1
ATOM 678 N N . SER A 1 93 ? 15.634 1.672 -14.862 1.00 68.06 93 SER A N 1
ATOM 679 C CA . SER A 1 93 ? 16.707 2.303 -14.067 1.00 68.06 93 SER A CA 1
ATOM 680 C C . SER A 1 93 ? 18.114 2.007 -14.570 1.00 68.06 93 SER A C 1
ATOM 682 O O . SER A 1 93 ? 18.345 0.920 -15.095 1.00 68.06 93 SER A O 1
ATOM 684 N N . GLY A 1 94 ? 19.065 2.899 -14.261 1.00 68.56 94 GLY A N 1
ATOM 685 C CA . GLY A 1 94 ? 20.499 2.677 -14.495 1.00 68.56 94 GLY A CA 1
ATOM 686 C C . GLY A 1 94 ? 21.044 1.396 -13.845 1.00 68.56 94 GLY A C 1
ATOM 687 O O . GLY A 1 94 ? 21.841 0.704 -14.464 1.00 68.56 94 GLY A O 1
ATOM 688 N N . ASP A 1 95 ? 20.528 1.019 -12.665 1.00 77.44 95 ASP A N 1
ATOM 689 C CA . ASP A 1 95 ? 20.897 -0.211 -11.946 1.00 77.44 95 ASP A CA 1
ATOM 690 C C . ASP A 1 95 ? 19.697 -1.152 -11.730 1.00 77.44 95 ASP A C 1
ATOM 692 O O . ASP A 1 95 ? 19.085 -1.215 -10.656 1.00 77.44 95 ASP A O 1
ATOM 696 N N . MET A 1 96 ? 19.376 -1.954 -12.748 1.00 77.50 96 MET A N 1
ATOM 697 C CA . MET A 1 96 ? 18.222 -2.871 -12.731 1.00 77.50 96 MET A CA 1
ATOM 698 C C . MET A 1 96 ? 18.303 -3.925 -11.606 1.00 77.50 96 MET A C 1
ATOM 700 O O . MET A 1 96 ? 17.295 -4.284 -10.991 1.00 77.50 96 MET A O 1
ATOM 704 N N . SER A 1 97 ? 19.514 -4.407 -11.298 1.00 80.38 97 SER A N 1
ATOM 705 C CA . SER A 1 97 ? 19.754 -5.410 -10.247 1.00 80.38 97 SER A CA 1
ATOM 706 C C . SER A 1 97 ? 19.437 -4.868 -8.850 1.00 80.38 97 SER A C 1
ATOM 708 O O . SER A 1 97 ? 18.827 -5.568 -8.036 1.00 80.38 97 SER A O 1
ATOM 710 N N . LYS A 1 98 ? 19.829 -3.615 -8.577 1.00 81.69 98 LYS A N 1
ATOM 711 C CA . LYS A 1 98 ? 19.543 -2.918 -7.315 1.00 81.69 98 LYS A CA 1
ATOM 712 C C . LYS A 1 98 ? 18.037 -2.747 -7.155 1.00 81.69 98 LYS A C 1
ATOM 714 O O . LYS A 1 98 ? 17.475 -3.185 -6.154 1.00 81.69 98 LYS A O 1
ATOM 719 N N . ARG A 1 99 ? 17.370 -2.251 -8.197 1.00 79.50 99 ARG A N 1
ATOM 720 C CA . ARG A 1 99 ? 15.914 -2.090 -8.222 1.00 79.50 99 ARG A CA 1
ATOM 721 C C . ARG A 1 99 ? 15.127 -3.364 -7.978 1.00 79.50 99 ARG A C 1
ATOM 723 O O . ARG A 1 99 ? 14.159 -3.345 -7.225 1.00 79.50 99 ARG A O 1
ATOM 730 N N . CYS A 1 100 ? 15.535 -4.473 -8.587 1.00 84.31 100 CYS A N 1
ATOM 731 C CA . CYS A 1 100 ? 14.889 -5.763 -8.364 1.00 84.31 100 CYS A CA 1
ATOM 732 C C . CYS A 1 100 ? 14.943 -6.172 -6.880 1.00 84.31 100 CYS A C 1
ATOM 734 O O . CYS A 1 100 ? 13.929 -6.590 -6.319 1.00 84.31 100 CYS A O 1
ATOM 736 N N . ARG A 1 101 ? 16.092 -5.972 -6.216 1.00 85.75 101 ARG A N 1
ATOM 737 C CA . ARG A 1 101 ? 16.242 -6.256 -4.779 1.00 85.75 101 ARG A CA 1
ATOM 738 C C . ARG A 1 101 ? 15.417 -5.306 -3.914 1.00 85.75 101 ARG A C 1
ATOM 740 O O . ARG A 1 101 ? 14.781 -5.761 -2.968 1.00 85.75 101 ARG A O 1
ATOM 747 N N . GLU A 1 102 ? 15.387 -4.016 -4.246 1.00 84.81 102 GLU A N 1
ATOM 748 C CA . GLU A 1 102 ? 14.577 -3.021 -3.529 1.00 84.81 102 GLU A CA 1
ATOM 749 C C . GLU A 1 102 ? 13.074 -3.320 -3.639 1.00 84.81 102 GLU A C 1
ATOM 751 O O . GLU A 1 102 ? 12.363 -3.263 -2.636 1.00 84.81 102 GLU A O 1
ATOM 756 N N . LEU A 1 103 ? 12.601 -3.713 -4.826 1.00 83.75 103 LEU A N 1
ATOM 757 C CA . LEU A 1 103 ? 11.210 -4.101 -5.072 1.00 83.75 103 LEU A CA 1
ATOM 758 C C . LEU A 1 103 ? 10.838 -5.434 -4.396 1.00 83.75 103 LEU A C 1
ATOM 760 O O . LEU A 1 103 ? 9.722 -5.606 -3.898 1.00 83.75 103 LEU A O 1
ATOM 764 N N . GLN A 1 104 ? 11.764 -6.394 -4.344 1.00 87.00 104 GLN A N 1
ATOM 765 C CA . GLN A 1 104 ? 11.547 -7.641 -3.608 1.00 87.00 104 GLN A CA 1
ATOM 766 C C . GLN A 1 104 ? 11.461 -7.370 -2.099 1.00 87.00 104 GLN A C 1
ATOM 768 O O . GLN A 1 104 ? 10.550 -7.868 -1.433 1.00 87.00 104 GLN A O 1
ATOM 773 N N . ALA A 1 105 ? 12.352 -6.524 -1.573 1.00 87.19 105 ALA A N 1
ATOM 774 C CA . ALA A 1 105 ? 12.304 -6.084 -0.185 1.00 87.19 105 ALA A CA 1
ATOM 775 C C . ALA A 1 105 ? 11.000 -5.327 0.120 1.00 87.19 105 ALA A C 1
ATOM 777 O O . ALA A 1 105 ? 10.346 -5.620 1.120 1.00 87.19 105 ALA A O 1
ATOM 778 N N . SER A 1 106 ? 10.563 -4.413 -0.756 1.00 86.31 106 SER A N 1
ATOM 779 C CA . SER A 1 106 ? 9.301 -3.684 -0.563 1.00 86.31 106 SER A CA 1
ATOM 780 C C . SER A 1 106 ? 8.088 -4.609 -0.565 1.00 86.31 106 SER A C 1
ATOM 782 O O . SER A 1 106 ? 7.164 -4.393 0.213 1.00 86.31 106 SER A O 1
ATOM 784 N N . THR A 1 107 ? 8.106 -5.666 -1.382 1.00 88.12 107 THR A N 1
ATOM 785 C CA . THR A 1 107 ? 7.046 -6.685 -1.393 1.00 88.12 107 THR A CA 1
ATOM 786 C C . THR A 1 107 ? 6.931 -7.360 -0.028 1.00 88.12 107 THR A C 1
ATOM 788 O O . THR A 1 107 ? 5.834 -7.445 0.519 1.00 88.12 107 THR A O 1
ATOM 791 N N . ALA A 1 108 ? 8.056 -7.782 0.560 1.00 89.56 108 ALA A N 1
ATOM 792 C CA . ALA A 1 108 ? 8.063 -8.370 1.899 1.00 89.56 108 ALA A CA 1
ATOM 793 C C . ALA A 1 108 ? 7.545 -7.380 2.955 1.00 89.56 108 ALA A C 1
ATOM 795 O O . ALA A 1 108 ? 6.690 -7.736 3.763 1.00 89.56 108 ALA A O 1
ATOM 796 N N . PHE A 1 109 ? 7.990 -6.119 2.908 1.00 88.06 109 PHE A N 1
ATOM 797 C CA . PHE A 1 109 ? 7.495 -5.083 3.818 1.00 88.06 109 PHE A CA 1
ATOM 798 C C . PHE A 1 109 ? 5.988 -4.835 3.683 1.00 88.06 109 PHE A C 1
ATOM 800 O O . PHE A 1 109 ? 5.329 -4.643 4.700 1.00 88.06 109 PHE A O 1
ATOM 807 N N . MET A 1 110 ? 5.423 -4.877 2.472 1.00 87.81 110 MET A N 1
ATOM 808 C CA . MET A 1 110 ? 3.971 -4.775 2.273 1.00 87.81 110 MET A CA 1
ATOM 809 C C . MET A 1 110 ? 3.214 -5.934 2.923 1.00 87.81 110 MET A C 1
ATOM 811 O O . MET A 1 110 ? 2.179 -5.699 3.541 1.00 87.81 110 MET A O 1
ATOM 815 N N . TRP A 1 111 ? 3.732 -7.161 2.819 1.00 89.25 111 TRP A N 1
ATOM 816 C CA . TRP A 1 111 ? 3.131 -8.328 3.470 1.00 89.25 111 TRP A CA 1
ATOM 817 C C . TRP A 1 111 ? 3.182 -8.234 4.997 1.00 89.25 111 TRP A C 1
ATOM 819 O O . TRP A 1 111 ? 2.192 -8.547 5.658 1.00 89.25 111 TRP A O 1
ATOM 829 N N . PHE A 1 112 ? 4.291 -7.745 5.560 1.00 90.44 112 PHE A N 1
ATOM 830 C CA . PHE A 1 112 ? 4.380 -7.473 6.997 1.00 90.44 112 PHE A CA 1
ATOM 831 C C . PHE A 1 112 ? 3.408 -6.374 7.438 1.00 90.44 112 PHE A C 1
ATOM 833 O O . PHE A 1 112 ? 2.717 -6.548 8.439 1.00 90.44 112 PHE A O 1
ATOM 840 N N . LEU A 1 113 ? 3.306 -5.279 6.675 1.00 88.88 113 LEU A N 1
ATOM 841 C CA . LEU A 1 113 ? 2.342 -4.211 6.950 1.00 88.88 113 LEU A CA 1
ATOM 842 C C . LEU A 1 113 ? 0.906 -4.737 6.925 1.00 88.88 113 LEU A C 1
ATOM 844 O O . LEU A 1 113 ? 0.123 -4.453 7.829 1.00 88.88 113 LEU A O 1
ATOM 848 N N . TRP A 1 114 ? 0.568 -5.532 5.911 1.00 91.69 114 TRP A N 1
ATOM 849 C CA . TRP A 1 114 ? -0.747 -6.147 5.805 1.00 91.69 114 TRP A CA 1
ATOM 850 C C . TRP A 1 114 ? -1.061 -7.002 7.035 1.00 91.69 114 TRP A C 1
ATOM 852 O O . TRP A 1 114 ? -2.109 -6.820 7.648 1.00 91.69 114 TRP A O 1
ATOM 862 N N . ALA A 1 115 ? -0.131 -7.864 7.456 1.00 92.00 115 ALA A N 1
ATOM 863 C CA . ALA A 1 115 ? -0.310 -8.688 8.649 1.00 92.00 115 ALA A CA 1
ATOM 864 C C . ALA A 1 115 ? -0.507 -7.840 9.919 1.00 92.00 115 ALA A C 1
ATOM 866 O O . ALA A 1 115 ? -1.367 -8.163 10.740 1.00 92.00 115 ALA A O 1
ATOM 867 N N . SER A 1 116 ? 0.228 -6.729 10.064 1.00 89.25 116 SER A N 1
ATOM 868 C CA . SER A 1 116 ? 0.017 -5.805 11.185 1.00 89.25 116 SER A CA 1
ATOM 869 C C . SER A 1 116 ? -1.360 -5.140 11.150 1.00 89.25 116 SER A C 1
ATOM 871 O O . SER A 1 116 ? -2.032 -5.127 12.175 1.00 89.25 116 SER A O 1
ATOM 873 N N . TYR A 1 117 ? -1.831 -4.680 9.984 1.00 88.81 117 TYR A N 1
ATOM 874 C CA . TYR A 1 117 ? -3.166 -4.086 9.852 1.00 88.81 117 TYR A CA 1
ATOM 875 C C . TYR A 1 117 ? -4.288 -5.097 10.053 1.00 88.81 117 TYR A C 1
ATOM 877 O O . TYR A 1 117 ? -5.334 -4.736 10.574 1.00 88.81 117 TYR A O 1
ATOM 885 N N . VAL A 1 118 ? -4.086 -6.367 9.695 1.00 91.19 118 VAL A N 1
ATOM 886 C CA . VAL A 1 118 ? -5.031 -7.434 10.049 1.00 91.19 118 VAL A CA 1
ATOM 887 C C . VAL A 1 118 ? -5.121 -7.576 11.569 1.00 91.19 118 VAL A C 1
ATOM 889 O O . VAL A 1 118 ? -6.225 -7.641 12.106 1.00 91.19 118 VAL A O 1
ATOM 892 N N . GLY A 1 119 ? -3.981 -7.583 12.267 1.00 88.75 119 GLY A N 1
ATOM 893 C CA . GLY A 1 119 ? -3.943 -7.614 13.730 1.00 88.75 119 GLY A CA 1
ATOM 894 C C . GLY A 1 119 ? -4.664 -6.421 14.362 1.00 88.75 119 GLY A C 1
ATOM 895 O O . GLY A 1 119 ? -5.530 -6.618 15.215 1.00 88.75 119 GLY A O 1
ATOM 896 N N . SER A 1 120 ? -4.358 -5.204 13.907 1.00 86.12 120 SER A N 1
ATOM 897 C CA . SER A 1 120 ? -4.999 -3.977 14.394 1.00 86.12 120 SER A CA 1
ATOM 898 C C . SER A 1 120 ? -6.497 -3.947 14.094 1.00 86.12 120 SER A C 1
ATOM 900 O O . SER A 1 120 ? -7.295 -3.752 15.004 1.00 86.12 120 SER A O 1
ATOM 902 N N . PHE A 1 121 ? -6.907 -4.304 12.875 1.00 85.50 121 PHE A N 1
ATOM 903 C CA . PHE A 1 121 ? -8.317 -4.372 12.497 1.00 85.50 121 PHE A CA 1
ATOM 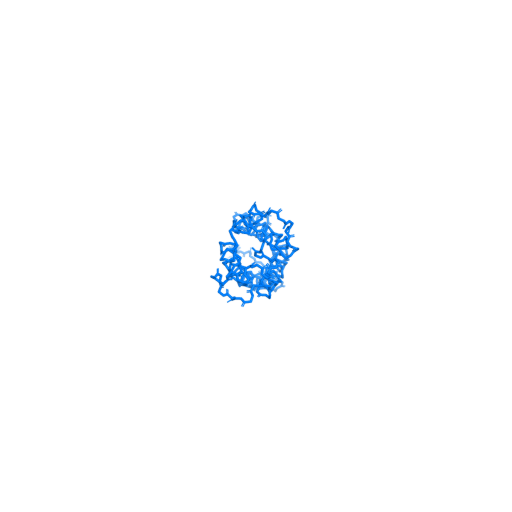904 C C . PHE A 1 121 ? -9.106 -5.382 13.340 1.00 85.50 121 PHE A C 1
ATOM 906 O O . PHE A 1 121 ? -10.250 -5.124 13.710 1.00 85.50 121 PHE A O 1
ATOM 913 N N . ILE A 1 122 ? -8.513 -6.532 13.684 1.00 87.19 122 ILE A N 1
ATOM 914 C CA . ILE A 1 122 ? -9.145 -7.500 14.592 1.00 87.19 122 ILE A CA 1
ATOM 915 C C . ILE A 1 122 ? -9.310 -6.895 15.991 1.00 87.19 122 ILE A C 1
ATOM 917 O O . ILE A 1 122 ? -10.375 -7.051 16.591 1.00 87.19 122 ILE A O 1
ATOM 921 N N . MET A 1 123 ? -8.292 -6.201 16.508 1.00 83.50 123 MET A N 1
ATOM 922 C CA . MET A 1 123 ? -8.372 -5.536 17.814 1.00 83.50 123 MET A CA 1
ATOM 923 C C . MET A 1 123 ? -9.454 -4.447 17.825 1.00 83.50 123 MET A C 1
ATOM 925 O O . MET A 1 123 ? -10.298 -4.444 18.725 1.00 83.50 123 MET A O 1
ATOM 929 N N . ASP A 1 124 ? -9.522 -3.623 16.780 1.00 81.69 124 ASP A N 1
ATOM 930 C CA . ASP A 1 124 ? -10.555 -2.598 16.602 1.00 81.69 124 ASP A CA 1
ATOM 931 C C . ASP A 1 124 ? -11.959 -3.207 16.454 1.00 81.69 124 ASP A C 1
ATOM 933 O O . ASP A 1 124 ? -12.943 -2.691 16.995 1.00 81.69 124 ASP A O 1
ATOM 937 N N . LEU A 1 125 ? -12.090 -4.350 15.770 1.00 81.62 125 LEU A N 1
ATOM 938 C CA . LEU A 1 125 ? -13.354 -5.087 15.679 1.00 81.62 125 LEU A CA 1
ATOM 939 C C . LEU A 1 125 ? -13.803 -5.637 17.036 1.00 81.62 125 LEU A C 1
ATOM 941 O O . LEU A 1 125 ? -14.992 -5.596 17.360 1.00 81.62 125 LEU A O 1
ATOM 945 N N . VAL A 1 126 ? -12.878 -6.159 17.840 1.00 83.56 126 VAL A N 1
ATOM 946 C CA . VAL A 1 126 ? -13.196 -6.651 19.186 1.00 83.56 126 VAL A CA 1
ATOM 947 C C . VAL A 1 126 ? -13.588 -5.485 20.099 1.00 83.56 126 VAL A C 1
ATOM 949 O O . VAL A 1 126 ? -14.587 -5.586 20.816 1.00 83.56 126 VAL A O 1
ATOM 952 N N . GLN A 1 127 ? -12.871 -4.361 20.031 1.00 74.31 127 GLN A N 1
ATOM 953 C CA . GLN A 1 127 ? -13.139 -3.173 20.846 1.00 74.31 127 GLN A CA 1
ATOM 954 C C . GLN A 1 127 ? -14.434 -2.446 20.438 1.00 74.31 127 GLN A C 1
ATOM 956 O O . GLN A 1 127 ? -15.194 -1.977 21.288 1.00 74.31 127 GLN A O 1
ATOM 961 N N . SER A 1 128 ? -14.754 -2.399 19.144 1.00 66.81 128 SER A N 1
ATOM 962 C CA . SER A 1 128 ? -16.026 -1.839 18.662 1.00 66.81 128 SER A CA 1
ATOM 963 C C . SER A 1 128 ? -17.228 -2.711 19.042 1.00 66.81 128 SER A C 1
ATOM 965 O O . SER A 1 128 ? -18.287 -2.183 19.394 1.00 66.81 128 SER A O 1
ATOM 967 N N . ARG A 1 129 ? -17.075 -4.044 19.071 1.00 64.81 129 ARG A N 1
ATOM 968 C CA . ARG A 1 129 ? -18.120 -4.958 19.571 1.00 64.81 129 ARG A CA 1
ATOM 969 C C . ARG A 1 129 ? -18.338 -4.838 21.080 1.00 64.81 129 ARG A C 1
ATOM 971 O O . ARG A 1 129 ? -19.489 -4.868 21.515 1.00 64.81 129 ARG A O 1
ATOM 978 N N . SER A 1 130 ? -17.281 -4.662 21.875 1.00 55.38 130 SER A N 1
ATOM 979 C CA . SER A 1 130 ? -17.420 -4.434 23.322 1.00 55.38 130 SER A CA 1
ATOM 980 C C . SER A 1 130 ? -18.009 -3.054 23.645 1.00 55.38 130 SER A C 1
ATOM 982 O O . SER A 1 130 ? -18.768 -2.930 24.604 1.00 55.38 130 SER A O 1
ATOM 984 N N . SER A 1 131 ? -17.771 -2.045 22.800 1.00 50.88 131 SER A N 1
ATOM 985 C CA . SER A 1 131 ? -18.441 -0.738 22.872 1.00 50.88 131 SER A CA 1
ATOM 986 C C . SER A 1 131 ? -19.950 -0.823 22.574 1.00 50.88 131 SER A C 1
ATOM 988 O O . SER A 1 131 ? -20.752 -0.189 23.263 1.00 50.88 131 SER A O 1
ATOM 990 N N . MET A 1 132 ? -20.369 -1.666 21.617 1.00 46.62 132 MET A N 1
ATOM 991 C CA . MET A 1 132 ? -21.789 -1.856 21.271 1.00 46.62 132 MET A CA 1
ATOM 992 C C . MET A 1 132 ? -22.560 -2.705 22.306 1.00 46.62 132 MET A C 1
ATOM 994 O O . MET A 1 132 ? -23.759 -2.504 22.490 1.00 46.62 132 MET A O 1
ATOM 998 N N . GLY A 1 133 ? -21.887 -3.621 23.015 1.00 46.06 133 GLY A N 1
ATOM 999 C CA . GLY A 1 133 ? -22.451 -4.399 24.134 1.00 46.06 133 GLY A CA 1
ATOM 1000 C C . GLY A 1 133 ? -22.298 -3.745 25.515 1.00 46.06 133 GLY A C 1
ATOM 1001 O O . GLY A 1 133 ? -22.715 -4.319 26.517 1.00 46.06 133 GLY A O 1
ATOM 1002 N N . GLY A 1 134 ? -21.691 -2.557 25.578 1.00 44.34 134 GLY A N 1
ATOM 1003 C CA . GLY A 1 134 ? -21.160 -1.964 26.804 1.00 44.34 134 GLY A CA 1
ATOM 1004 C C . GLY A 1 134 ? -21.483 -0.485 26.967 1.00 44.34 134 GLY A C 1
ATOM 1005 O O . GLY A 1 134 ? -20.663 0.273 27.474 1.00 44.34 134 GLY A O 1
ATOM 1006 N N . ARG A 1 135 ? -22.712 -0.060 26.649 1.00 44.84 135 ARG A N 1
ATOM 1007 C CA . ARG A 1 135 ? -23.314 1.168 27.218 1.00 44.84 135 ARG A CA 1
ATOM 1008 C C . ARG A 1 135 ? -23.686 0.984 28.706 1.00 44.84 135 ARG A C 1
ATOM 1010 O O . ARG A 1 135 ? -24.714 1.457 29.176 1.00 44.84 135 ARG A O 1
ATOM 1017 N N . GLY A 1 136 ? -22.827 0.292 29.451 1.00 45.38 136 GLY A N 1
ATOM 1018 C CA . GLY A 1 136 ?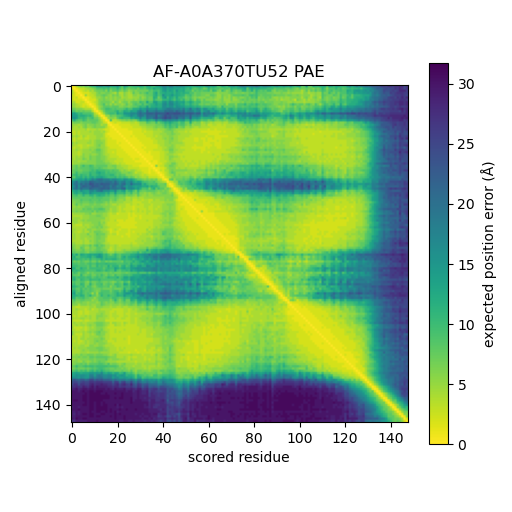 -22.928 0.007 30.877 1.00 45.38 136 GLY A CA 1
ATOM 1019 C C . GLY A 1 136 ? -21.738 0.608 31.613 1.00 45.38 136 GLY A C 1
ATOM 1020 O O . GLY A 1 136 ? -20.836 -0.106 32.019 1.00 45.38 136 GLY A O 1
ATOM 1021 N N . GLY A 1 137 ? -21.737 1.938 31.719 1.00 46.84 137 GLY A N 1
ATOM 1022 C CA . GLY A 1 137 ? -21.055 2.722 32.749 1.00 46.84 137 GLY A CA 1
ATOM 1023 C C . GLY A 1 137 ? -19.648 2.300 33.185 1.00 46.84 137 GLY A C 1
ATOM 1024 O O . GLY A 1 137 ? -19.487 1.619 34.192 1.00 46.84 137 GLY A O 1
ATOM 1025 N N . ILE A 1 138 ? -18.632 2.956 32.620 1.00 49.31 138 ILE A N 1
ATOM 1026 C CA . ILE A 1 138 ? -17.429 3.324 33.386 1.00 49.31 138 ILE A CA 1
ATOM 1027 C C . ILE A 1 138 ? -17.831 4.476 34.332 1.00 49.31 138 ILE A C 1
ATOM 1029 O O . ILE A 1 138 ? -17.417 5.622 34.192 1.00 49.31 138 ILE A O 1
ATOM 1033 N N . ARG A 1 139 ? -18.721 4.189 35.290 1.00 50.34 139 ARG A N 1
ATOM 1034 C CA . ARG A 1 139 ? -18.826 4.936 36.548 1.00 50.34 139 ARG A CA 1
ATOM 1035 C C . ARG A 1 139 ? -18.177 4.055 37.600 1.00 50.34 139 ARG A C 1
ATOM 1037 O O . ARG A 1 139 ? -18.832 3.287 38.295 1.00 50.34 139 ARG A O 1
ATOM 1044 N N . ARG A 1 140 ? -16.848 4.149 37.648 1.00 51.69 140 ARG A N 1
ATOM 1045 C CA . ARG A 1 140 ? -16.033 3.745 38.797 1.00 51.69 140 ARG A CA 1
ATOM 1046 C C . ARG A 1 140 ? -16.719 4.283 40.060 1.00 51.69 140 ARG A C 1
ATOM 1048 O O . ARG A 1 140 ? -17.064 5.460 40.107 1.00 51.69 140 ARG A O 1
ATOM 1055 N N . GLY A 1 141 ? -16.992 3.387 41.004 1.00 52.88 141 GLY A N 1
ATOM 1056 C CA . GLY A 1 141 ? -17.888 3.608 42.133 1.00 52.88 141 GLY A CA 1
ATOM 1057 C C . GLY A 1 141 ? -17.614 4.886 42.924 1.00 52.88 141 GLY A C 1
ATOM 1058 O O . GLY A 1 141 ? -16.512 5.102 43.419 1.00 52.88 141 GLY A O 1
ATOM 1059 N N . ALA A 1 142 ? -18.663 5.684 43.095 1.00 58.22 142 ALA A N 1
ATOM 1060 C CA . ALA A 1 142 ? -18.816 6.548 44.253 1.00 58.22 142 ALA A CA 1
ATOM 1061 C C . ALA A 1 142 ? -19.704 5.785 45.253 1.00 58.22 142 ALA A C 1
ATOM 1063 O O . ALA A 1 142 ? -20.844 5.470 44.900 1.00 58.22 142 ALA A O 1
ATOM 1064 N N . PRO A 1 143 ? -19.227 5.434 46.460 1.00 59.03 143 PRO A N 1
ATOM 1065 C CA . PRO A 1 143 ? -20.109 4.902 47.486 1.00 59.03 143 PRO A CA 1
ATOM 1066 C C . PRO A 1 143 ? -21.012 6.040 47.975 1.00 59.03 143 PRO A C 1
ATOM 1068 O O . PRO A 1 143 ? -20.551 6.997 48.595 1.00 59.03 143 PRO A O 1
ATOM 1071 N N . ALA A 1 144 ? -22.304 5.952 47.664 1.00 50.72 144 ALA A N 1
ATOM 1072 C CA . ALA A 1 144 ? -23.314 6.779 48.302 1.00 50.72 144 ALA A CA 1
ATOM 1073 C C . ALA A 1 144 ? -23.499 6.265 49.736 1.00 50.72 144 ALA A C 1
ATOM 1075 O O . ALA A 1 144 ? -24.023 5.175 49.955 1.00 50.72 144 ALA A O 1
ATOM 1076 N N . MET A 1 145 ? -23.022 7.046 50.703 1.00 55.28 145 MET A N 1
ATOM 1077 C CA . MET A 1 145 ? -23.353 6.889 52.116 1.00 55.28 145 MET A CA 1
ATOM 1078 C C . MET A 1 145 ? -24.867 7.050 52.283 1.00 55.28 145 MET A C 1
ATOM 1080 O O . MET A 1 145 ? -25.388 8.148 52.098 1.00 55.28 145 MET A O 1
ATOM 1084 N N . SER A 1 146 ? -25.574 5.982 52.647 1.00 62.00 146 SER A N 1
ATOM 1085 C CA . SER A 1 146 ? -26.907 6.103 53.235 1.00 62.00 146 SER A CA 1
ATOM 1086 C C . SER A 1 146 ? -26.756 6.118 54.752 1.00 62.00 146 SER A C 1
ATOM 1088 O O . SER A 1 146 ? -26.451 5.093 55.359 1.00 62.00 146 SER A O 1
ATOM 1090 N N . GLN A 1 147 ? -26.941 7.295 55.346 1.00 55.09 147 GLN A N 1
ATOM 1091 C CA . GLN A 1 147 ? -27.245 7.432 56.764 1.00 55.09 147 GLN A CA 1
ATOM 1092 C C . GLN A 1 147 ? -28.599 6.770 57.044 1.00 55.09 147 GLN A C 1
ATOM 1094 O O . GLN A 1 147 ? -29.595 7.190 56.454 1.00 55.09 147 GLN A O 1
ATOM 1099 N N . ILE A 1 148 ? 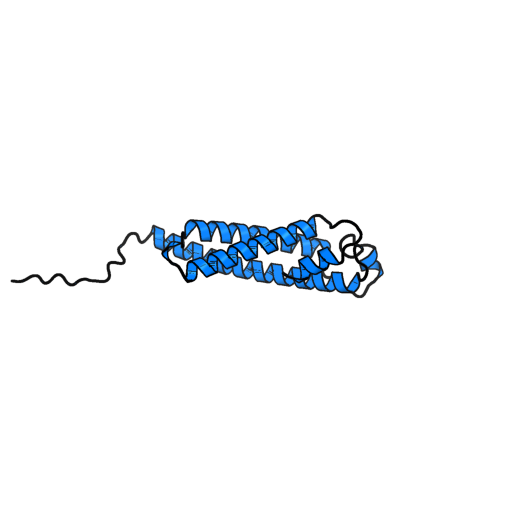-28.616 5.786 57.944 1.00 46.31 148 ILE A N 1
ATOM 1100 C CA . ILE A 1 148 ? -29.638 5.606 58.985 1.00 46.31 148 ILE A CA 1
ATOM 1101 C C . ILE A 1 148 ? -28.957 5.071 60.243 1.00 46.31 148 ILE A C 1
ATOM 1103 O O . ILE A 1 148 ? -28.041 4.231 60.095 1.00 46.31 148 ILE A O 1
#

Sequence (148 aa):
MALVGNVIADAFSGNPASINYALFASVFSWIALLYGLGAAFVESIAFPILLLVLDGLAMIFTFTSGIVLAARLHARSCSNHGYLISNGLTNGSGDMSKRCRELQASTAFMWFLWASYVGSFIMDLVQSRSSMGGRGGIRRGAPAMSQI

InterPro domains:
  IPR008253 Marvel domain [PF01284] (1-122)
  IPR052649 Non-classical Export Protein 102-like [PTHR28165] (1-147)

Radius of gyration: 22.37 Å; Cα contacts (8 Å, |Δi|>4): 122; chains: 1; bounding box: 51×28×79 Å

Organism: NCBI:txid2656787